Protein AF-A0A3Q9FDI9-F1 (afdb_monomer_lite)

Organism: NCBI:txid95486

Secondary structure (DSSP, 8-state):
-------PPPTTEEESSS--TT----HHHHHHHHHHH--TTSTTTT--EEEEEEESSSSEEEEEETTEEEEEEEEE----SSPPSSSPSEEEEEE-HHHHHHHHHHHHHHHHHHHHHHHTTSSPPBPTTS-B---------------

Structure (mmCIF, N/CA/C/O backbone):
data_AF-A0A3Q9FDI9-F1
#
_entry.id   AF-A0A3Q9FDI9-F1
#
loop_
_atom_site.group_PDB
_atom_site.id
_atom_site.type_symbol
_atom_site.label_atom_id
_atom_site.label_alt_id
_atom_site.label_comp_id
_atom_site.label_asym_id
_atom_site.label_entity_id
_atom_site.label_seq_id
_atom_site.pdbx_PDB_ins_code
_atom_site.Cartn_x
_atom_site.Cartn_y
_atom_site.Cartn_z
_atom_site.occupancy
_atom_site.B_iso_or_equiv
_atom_site.auth_seq_id
_atom_site.auth_comp_id
_atom_site.auth_asym_id
_atom_site.auth_atom_id
_atom_site.pdbx_PDB_model_num
ATOM 1 N N . MET A 1 1 ? 13.815 8.664 23.189 1.00 34.62 1 MET A N 1
ATOM 2 C CA . MET A 1 1 ? 14.500 7.826 22.187 1.00 34.62 1 MET A CA 1
ATOM 3 C C . MET A 1 1 ? 13.500 7.576 21.071 1.00 34.62 1 MET A C 1
ATOM 5 O O . MET A 1 1 ? 12.711 6.663 21.208 1.00 34.62 1 MET A O 1
ATOM 9 N N . ASN A 1 2 ? 13.468 8.424 20.041 1.00 37.31 2 ASN A N 1
ATOM 10 C CA . ASN A 1 2 ? 12.658 8.198 18.839 1.00 37.31 2 ASN A CA 1
ATOM 11 C C . ASN A 1 2 ? 13.622 8.238 17.660 1.00 37.31 2 ASN A C 1
ATOM 13 O O . ASN A 1 2 ? 13.868 9.296 17.091 1.00 37.31 2 ASN A O 1
ATOM 17 N N . GLN A 1 3 ? 14.251 7.103 17.369 1.00 37.47 3 GLN A N 1
ATOM 18 C CA . GLN A 1 3 ? 14.860 6.913 16.062 1.00 37.47 3 GLN A CA 1
ATOM 19 C C . GLN A 1 3 ? 13.738 6.415 15.159 1.00 37.47 3 GLN A C 1
ATOM 21 O O . GLN A 1 3 ? 13.490 5.221 15.059 1.00 37.47 3 GLN A O 1
ATOM 26 N N . GLN A 1 4 ? 13.000 7.358 14.579 1.00 44.16 4 GLN A N 1
ATOM 27 C CA . GLN A 1 4 ? 12.247 7.093 13.363 1.00 44.16 4 GLN A CA 1
ATOM 28 C C . GLN A 1 4 ? 13.310 6.884 12.291 1.00 44.16 4 GLN A C 1
ATOM 30 O O . GLN A 1 4 ? 13.897 7.839 11.787 1.00 44.16 4 GLN A O 1
ATOM 35 N N . SER A 1 5 ? 13.681 5.625 12.072 1.00 42.88 5 SER A N 1
ATOM 36 C CA . SER A 1 5 ? 14.568 5.247 10.986 1.00 42.88 5 SER A CA 1
ATOM 37 C C . SER A 1 5 ? 13.912 5.714 9.692 1.00 42.88 5 SER A C 1
ATOM 39 O O . SER A 1 5 ? 12.923 5.126 9.268 1.00 42.88 5 SER A O 1
ATOM 41 N N . SER A 1 6 ? 14.438 6.780 9.083 1.00 47.44 6 SER A N 1
ATOM 42 C CA . SER A 1 6 ? 14.125 7.143 7.703 1.00 47.44 6 SER A CA 1
ATOM 43 C C . SER A 1 6 ? 14.742 6.071 6.803 1.00 47.44 6 SER A C 1
ATOM 45 O O . SER A 1 6 ? 15.828 6.237 6.244 1.00 47.44 6 SER A O 1
ATOM 47 N N . LEU A 1 7 ? 14.123 4.898 6.766 1.00 57.44 7 LEU A N 1
ATOM 48 C CA . LEU A 1 7 ? 14.415 3.915 5.743 1.00 57.44 7 LEU A CA 1
ATOM 49 C C . LEU A 1 7 ? 13.714 4.437 4.498 1.00 57.44 7 LEU A C 1
ATOM 51 O O . LEU A 1 7 ? 12.489 4.473 4.445 1.00 57.44 7 LEU A O 1
ATOM 55 N N . ALA A 1 8 ? 14.522 4.969 3.581 1.00 75.69 8 ALA A N 1
ATOM 56 C CA . ALA A 1 8 ? 14.042 5.595 2.365 1.00 75.69 8 ALA A CA 1
ATOM 57 C C . ALA A 1 8 ? 13.209 4.577 1.584 1.00 75.69 8 ALA A C 1
ATOM 59 O O . ALA A 1 8 ? 13.672 3.464 1.318 1.00 75.69 8 ALA A O 1
ATOM 60 N N . LEU A 1 9 ? 11.971 4.955 1.275 1.00 86.88 9 LEU A N 1
ATOM 61 C CA . LEU A 1 9 ? 11.169 4.226 0.306 1.00 86.88 9 LEU A CA 1
ATOM 62 C C . LEU A 1 9 ? 11.855 4.307 -1.070 1.00 86.88 9 LEU A C 1
ATOM 64 O O . LEU A 1 9 ? 12.655 5.222 -1.290 1.00 86.88 9 LEU A O 1
ATOM 68 N N . PRO A 1 10 ? 11.584 3.355 -1.977 1.00 88.88 10 PRO A N 1
ATOM 69 C CA . PRO A 1 10 ? 12.046 3.449 -3.358 1.00 88.88 10 PRO A CA 1
ATOM 70 C C . PRO A 1 10 ? 11.616 4.769 -4.027 1.00 88.88 10 PRO A C 1
ATOM 72 O O . PRO A 1 10 ? 10.609 5.358 -3.642 1.00 88.88 10 PRO A O 1
ATOM 75 N N . ASP A 1 11 ? 12.363 5.224 -5.037 1.00 86.94 11 ASP A N 1
ATOM 76 C CA . ASP A 1 11 ? 12.122 6.518 -5.707 1.00 86.94 11 ASP A CA 1
ATOM 77 C C . ASP A 1 11 ? 10.732 6.620 -6.369 1.00 86.94 11 ASP A C 1
ATOM 79 O O . ASP A 1 11 ? 10.218 7.717 -6.579 1.00 86.94 11 ASP A O 1
ATOM 83 N N . ASP A 1 12 ? 10.120 5.486 -6.712 1.00 88.00 12 ASP A N 1
ATOM 84 C CA . ASP A 1 12 ? 8.778 5.381 -7.286 1.00 88.00 12 ASP A CA 1
ATOM 85 C C . ASP A 1 12 ? 7.660 5.343 -6.229 1.00 88.00 12 ASP A C 1
ATOM 87 O O . ASP A 1 12 ? 6.490 5.199 -6.588 1.00 88.00 12 ASP A O 1
ATOM 91 N N . TRP A 1 13 ? 7.987 5.530 -4.947 1.00 91.38 13 TRP A N 1
ATOM 92 C CA . TRP A 1 13 ? 7.038 5.612 -3.837 1.00 91.38 13 TRP A CA 1
ATOM 93 C C . TRP A 1 13 ? 6.999 7.011 -3.220 1.00 91.38 13 TRP A C 1
ATOM 95 O O . TRP A 1 13 ? 8.018 7.596 -2.860 1.00 91.38 13 TRP A O 1
ATOM 105 N N . CYS A 1 14 ? 5.790 7.530 -3.023 1.00 91.12 14 CYS A N 1
ATOM 106 C CA . CYS A 1 14 ? 5.546 8.819 -2.390 1.00 91.12 14 CYS A CA 1
ATOM 107 C C . CYS A 1 14 ? 5.071 8.641 -0.941 1.00 91.12 14 CYS A C 1
ATOM 109 O O . CYS A 1 14 ? 4.032 8.027 -0.684 1.00 91.12 14 CYS A O 1
ATOM 111 N N . GLU A 1 15 ? 5.815 9.201 0.017 1.00 91.56 15 GLU A N 1
ATOM 112 C CA . GLU A 1 15 ? 5.468 9.171 1.441 1.00 91.56 15 GLU A CA 1
ATOM 113 C C . GLU A 1 15 ? 4.448 10.259 1.809 1.00 91.56 15 GLU A C 1
ATOM 115 O O . GLU A 1 15 ? 4.586 11.423 1.444 1.00 91.56 15 GLU A O 1
ATOM 120 N N . PHE A 1 16 ? 3.456 9.930 2.636 1.00 88.38 16 PHE A N 1
ATOM 121 C CA . PHE A 1 16 ? 2.453 10.902 3.083 1.00 88.38 16 PHE A CA 1
ATOM 122 C C . PHE A 1 16 ? 3.011 11.957 4.044 1.00 88.38 16 PHE A C 1
ATOM 124 O O . PHE A 1 16 ? 2.521 13.086 4.063 1.00 88.38 16 PHE A O 1
ATOM 131 N N . ALA A 1 17 ? 3.999 11.597 4.869 1.00 83.62 17 ALA A N 1
ATOM 132 C CA . ALA A 1 17 ? 4.626 12.521 5.814 1.00 83.62 17 ALA A CA 1
ATOM 133 C C . ALA A 1 17 ? 5.562 13.522 5.117 1.00 83.62 17 ALA A C 1
ATOM 135 O O . ALA A 1 17 ? 5.707 14.660 5.572 1.00 83.62 17 ALA A O 1
ATOM 136 N N . HIS A 1 18 ? 6.162 13.099 4.005 1.00 81.19 18 HIS A N 1
ATOM 137 C CA . HIS A 1 18 ? 7.112 13.867 3.212 1.00 81.19 18 HIS A CA 1
ATOM 138 C C . HIS A 1 18 ? 6.783 13.716 1.719 1.00 81.19 18 HIS A C 1
ATOM 140 O O . HIS A 1 18 ? 7.561 13.099 0.992 1.00 81.19 18 HIS A O 1
ATOM 146 N N . PRO A 1 19 ? 5.634 14.255 1.262 1.00 75.31 19 PRO A N 1
ATOM 147 C CA . PRO A 1 19 ? 5.212 14.106 -0.124 1.00 75.31 19 PRO A CA 1
ATOM 148 C C . PRO A 1 19 ? 6.263 14.685 -1.061 1.00 75.31 19 PRO A C 1
ATOM 150 O O . PRO A 1 19 ? 6.763 15.793 -0.827 1.00 75.31 19 PRO A O 1
ATOM 153 N N . ASP A 1 20 ? 6.564 13.966 -2.144 1.00 74.69 20 ASP A N 1
ATOM 154 C CA . ASP A 1 20 ? 7.323 14.564 -3.235 1.00 74.69 20 ASP A CA 1
ATOM 155 C C . ASP A 1 20 ? 6.525 15.765 -3.760 1.00 74.69 20 ASP A C 1
ATOM 157 O O . ASP A 1 20 ? 5.324 15.685 -4.006 1.00 74.69 20 ASP A O 1
ATOM 161 N N . SER A 1 21 ? 7.208 16.887 -3.965 1.00 70.88 21 SER A N 1
ATOM 162 C CA . SER A 1 21 ? 6.694 18.058 -4.678 1.00 70.88 21 SER A CA 1
ATOM 163 C C . SER A 1 21 ? 6.033 17.753 -6.032 1.00 70.88 21 SER A C 1
ATOM 165 O O . SER A 1 21 ? 5.250 18.566 -6.520 1.00 70.88 21 SER A O 1
ATOM 167 N N . LYS A 1 22 ? 6.376 16.619 -6.652 1.00 73.94 22 LYS A N 1
ATOM 168 C CA . LYS A 1 22 ? 5.810 16.129 -7.912 1.00 73.94 22 LYS A CA 1
ATOM 169 C C . LYS A 1 22 ? 4.587 15.232 -7.731 1.00 73.94 22 LYS A C 1
ATOM 171 O O . LYS A 1 22 ? 3.942 14.929 -8.728 1.00 73.94 22 LYS A O 1
ATOM 176 N N . CYS A 1 23 ? 4.283 14.802 -6.508 1.00 76.62 23 CYS A N 1
ATOM 177 C CA . CYS A 1 23 ? 3.075 14.048 -6.220 1.00 76.62 23 CYS A CA 1
ATOM 178 C C . CYS A 1 23 ? 1.862 14.979 -6.324 1.00 76.62 23 CYS A C 1
ATOM 180 O O . CYS A 1 23 ? 1.709 15.914 -5.538 1.00 76.62 23 CYS A O 1
ATOM 182 N N . ASP A 1 24 ? 1.007 14.732 -7.311 1.00 75.00 24 ASP A N 1
ATOM 183 C CA . ASP A 1 24 ? -0.255 15.442 -7.528 1.00 75.00 24 ASP A CA 1
ATOM 184 C C . ASP A 1 24 ? -1.464 14.706 -6.924 1.00 75.00 24 ASP A C 1
ATOM 186 O O . ASP A 1 24 ? -2.602 15.169 -7.039 1.00 75.00 24 ASP A O 1
ATOM 190 N N . CYS A 1 25 ? -1.229 13.573 -6.259 1.00 79.44 25 CYS A N 1
ATOM 191 C CA . CYS A 1 25 ? -2.276 12.729 -5.712 1.00 79.44 25 CYS A CA 1
ATOM 192 C C . CYS A 1 25 ? -2.852 13.296 -4.408 1.00 79.44 25 CYS A C 1
ATOM 194 O O . CYS A 1 25 ? -2.137 13.712 -3.495 1.00 79.44 25 CYS A O 1
ATOM 196 N N . ASP A 1 26 ? -4.179 13.249 -4.287 1.00 88.12 26 ASP A N 1
ATOM 197 C CA . ASP A 1 26 ? -4.860 13.559 -3.034 1.00 88.12 26 ASP A CA 1
ATOM 198 C C . ASP A 1 26 ? -4.738 12.373 -2.067 1.00 88.12 26 ASP A C 1
ATOM 200 O O . ASP A 1 26 ? -5.445 11.368 -2.162 1.00 88.12 26 ASP A O 1
ATOM 204 N N . HIS A 1 27 ? -3.835 12.508 -1.100 1.00 88.62 27 HIS A N 1
ATOM 205 C CA . HIS A 1 27 ? -3.591 11.518 -0.054 1.00 88.62 27 HIS A CA 1
ATOM 206 C C . HIS A 1 27 ? -4.848 11.175 0.765 1.00 88.62 27 HIS A C 1
ATOM 208 O O . HIS A 1 27 ? -5.012 10.034 1.202 1.00 88.62 27 HIS A O 1
ATOM 214 N N . ALA A 1 28 ? -5.767 12.130 0.956 1.00 90.38 28 ALA A N 1
ATOM 215 C CA . ALA A 1 28 ? -7.025 11.864 1.651 1.00 90.38 28 ALA A CA 1
ATOM 216 C C . ALA A 1 28 ? -7.959 10.993 0.801 1.00 90.38 28 ALA A C 1
ATOM 218 O O . ALA A 1 28 ? -8.652 10.130 1.338 1.00 90.38 28 ALA A O 1
ATOM 219 N N . ARG A 1 29 ? -7.940 11.180 -0.524 1.00 93.69 29 ARG A N 1
ATOM 220 C CA . ARG A 1 29 ? -8.698 10.351 -1.468 1.00 93.69 29 ARG A CA 1
ATOM 221 C C . ARG A 1 29 ? -8.191 8.909 -1.478 1.00 93.69 29 ARG A C 1
ATOM 223 O O . ARG A 1 29 ? -9.014 8.007 -1.481 1.00 93.69 29 ARG A O 1
ATOM 230 N N . ILE A 1 30 ? -6.875 8.692 -1.425 1.00 95.06 30 ILE A N 1
ATOM 231 C CA . ILE A 1 30 ? -6.287 7.341 -1.355 1.00 95.06 30 ILE A CA 1
ATOM 232 C C . ILE A 1 30 ? -6.732 6.613 -0.076 1.00 95.06 30 ILE A C 1
ATOM 234 O O . ILE A 1 30 ? -7.168 5.467 -0.130 1.00 95.06 30 ILE A O 1
ATOM 238 N N . GLN A 1 31 ? -6.664 7.284 1.080 1.00 95.81 31 GLN A N 1
ATOM 239 C CA . GLN A 1 31 ? -7.141 6.706 2.342 1.00 95.81 31 GLN A CA 1
ATOM 240 C C . GLN A 1 31 ? -8.642 6.378 2.280 1.00 95.81 31 GLN A C 1
ATOM 242 O O . GLN A 1 31 ? -9.052 5.310 2.730 1.00 95.81 31 GLN A O 1
ATOM 247 N N . ALA A 1 32 ? -9.454 7.279 1.719 1.00 94.69 32 ALA A N 1
ATOM 248 C CA . ALA A 1 32 ? -10.889 7.062 1.568 1.00 94.69 32 ALA A CA 1
ATOM 249 C C . ALA A 1 32 ? -11.205 5.889 0.628 1.00 94.69 32 ALA A C 1
ATOM 251 O O . ALA A 1 32 ? -12.135 5.137 0.902 1.00 94.69 32 ALA A O 1
ATOM 252 N N . GLU A 1 33 ? -10.427 5.715 -0.443 1.00 95.69 33 GLU A N 1
ATOM 253 C CA . GLU A 1 33 ? -10.577 4.585 -1.361 1.00 95.69 33 GLU A CA 1
ATOM 254 C C . GLU A 1 33 ? -10.355 3.259 -0.630 1.00 95.69 33 GLU A C 1
ATOM 256 O O . GLU A 1 33 ? -11.248 2.416 -0.620 1.00 95.69 33 GLU A O 1
ATOM 261 N N . LEU A 1 34 ? -9.233 3.118 0.089 1.00 95.25 34 LEU A N 1
ATOM 262 C CA . LEU A 1 34 ? -8.952 1.925 0.894 1.00 95.25 34 LEU A CA 1
ATOM 263 C C . LEU A 1 34 ? -10.110 1.601 1.850 1.00 95.25 34 LEU A C 1
ATOM 265 O O . LEU A 1 34 ? -10.503 0.449 1.982 1.00 95.25 34 LEU A O 1
ATOM 269 N N . GLU A 1 35 ? -10.670 2.601 2.530 1.00 93.75 35 GLU A N 1
ATOM 270 C CA . GLU A 1 35 ? -11.777 2.390 3.470 1.00 93.75 35 GLU A CA 1
ATOM 271 C C . GLU A 1 35 ? -13.077 1.949 2.787 1.00 93.75 35 GLU A C 1
ATOM 273 O O . GLU A 1 35 ? -13.839 1.170 3.365 1.00 93.75 35 GLU A O 1
ATOM 278 N N . VAL A 1 36 ? -13.339 2.446 1.577 1.00 94.19 36 VAL A N 1
ATOM 279 C CA . VAL A 1 36 ? -14.549 2.140 0.808 1.00 94.19 36 VAL A CA 1
ATOM 280 C C . VAL A 1 36 ? -14.475 0.757 0.167 1.00 94.19 36 VAL A C 1
ATOM 282 O O . VAL A 1 36 ? -15.484 0.051 0.164 1.00 94.19 36 VAL A O 1
ATOM 285 N N . GLU A 1 37 ? -13.313 0.360 -0.349 1.00 93.94 37 GLU A N 1
ATOM 286 C CA . GLU A 1 37 ? -13.148 -0.902 -1.079 1.00 93.94 37 GLU A CA 1
ATOM 287 C C . GLU A 1 37 ? -13.154 -2.138 -0.180 1.00 93.94 37 GLU A C 1
ATOM 289 O O . GLU A 1 37 ? -13.512 -3.228 -0.625 1.00 93.94 37 GLU A O 1
ATOM 294 N N . LEU A 1 38 ? -12.803 -1.991 1.098 1.00 92.69 38 LEU A N 1
ATOM 295 C CA . LEU A 1 38 ? -12.790 -3.100 2.048 1.00 92.69 38 LEU A CA 1
ATOM 296 C C . LEU A 1 38 ? -14.212 -3.634 2.289 1.00 92.69 38 LEU A C 1
ATOM 298 O O . LEU A 1 38 ? -14.974 -3.117 3.108 1.00 92.69 38 LEU A O 1
ATOM 302 N N . HIS A 1 39 ? -14.560 -4.724 1.610 1.00 91.94 39 HIS A N 1
ATOM 303 C CA . HIS A 1 39 ? -15.812 -5.445 1.829 1.00 91.94 39 HIS A CA 1
ATOM 304 C C . HIS A 1 39 ? -15.812 -6.208 3.164 1.00 91.94 39 HIS A C 1
ATOM 306 O O . HIS A 1 39 ? -14.752 -6.648 3.599 1.00 91.94 39 HIS A O 1
ATOM 312 N N . PRO A 1 40 ? -16.979 -6.441 3.805 1.00 91.25 40 PRO A N 1
ATOM 313 C CA . PRO A 1 40 ? -17.100 -7.204 5.053 1.00 91.25 40 PRO A CA 1
ATOM 314 C C . PRO A 1 40 ? -16.362 -8.545 5.146 1.00 91.25 40 PRO A C 1
ATOM 316 O O . PRO A 1 40 ? -15.959 -8.946 6.236 1.00 91.25 40 PRO A O 1
ATOM 319 N N . ASP A 1 41 ? -16.181 -9.225 4.016 1.00 90.12 41 ASP A N 1
ATOM 320 C CA . ASP A 1 41 ? -15.485 -10.517 3.936 1.00 90.12 41 ASP A CA 1
ATOM 321 C C . ASP A 1 41 ? -13.960 -10.381 3.758 1.00 90.12 41 ASP A C 1
ATOM 323 O O . ASP A 1 41 ? -13.234 -11.376 3.802 1.00 90.12 41 ASP A O 1
ATOM 327 N N . HIS A 1 42 ? -13.456 -9.161 3.562 1.00 91.94 42 HIS A N 1
ATOM 328 C CA . HIS A 1 42 ? -12.040 -8.895 3.371 1.00 91.94 42 HIS A CA 1
ATOM 329 C C . HIS A 1 42 ? -11.261 -9.065 4.696 1.00 91.94 42 HIS A C 1
ATOM 331 O O . HIS A 1 42 ? -11.720 -8.590 5.739 1.00 91.94 42 HIS A O 1
ATOM 337 N N . PRO A 1 43 ? -10.045 -9.656 4.707 1.00 92.25 43 PRO A N 1
ATOM 338 C CA . PRO A 1 43 ? -9.262 -9.864 5.936 1.00 92.25 43 PRO A CA 1
ATOM 339 C C . PRO A 1 43 ? -8.967 -8.591 6.746 1.00 92.25 43 PRO A C 1
ATOM 341 O O . PRO A 1 43 ? -8.778 -8.645 7.965 1.00 92.25 43 PRO A O 1
ATOM 344 N N . PHE A 1 44 ? -8.925 -7.446 6.067 1.00 93.38 44 PHE A N 1
ATOM 345 C CA . PHE A 1 44 ? -8.716 -6.129 6.669 1.00 93.38 44 PHE A CA 1
ATOM 346 C C . PHE A 1 44 ? -10.003 -5.350 6.956 1.00 93.38 44 PHE A C 1
ATOM 348 O O . PHE A 1 44 ? -9.930 -4.223 7.444 1.00 93.38 44 PHE A O 1
ATOM 355 N N . TYR A 1 45 ? -11.183 -5.933 6.736 1.00 91.81 45 TYR A N 1
ATOM 356 C CA . TYR A 1 45 ? -12.431 -5.270 7.087 1.00 91.81 45 TYR A CA 1
ATOM 357 C C . TYR A 1 45 ? -12.500 -4.931 8.581 1.00 91.81 45 TYR A C 1
ATOM 359 O O . TYR A 1 45 ? -12.244 -5.769 9.448 1.00 91.81 45 TYR A O 1
ATOM 367 N N . GLY A 1 46 ? -12.832 -3.674 8.887 1.00 89.62 46 GLY A N 1
ATOM 368 C CA . GLY A 1 46 ? -12.920 -3.163 10.258 1.00 89.62 46 GLY A CA 1
ATOM 369 C C . GLY A 1 46 ? -11.577 -3.016 10.987 1.00 89.62 46 GLY A C 1
ATOM 370 O O . GLY A 1 46 ? -11.566 -2.647 12.163 1.00 89.62 46 GLY A O 1
ATOM 371 N N . ARG A 1 47 ? -10.443 -3.285 10.327 1.00 92.25 47 ARG A N 1
ATOM 372 C CA . ARG A 1 47 ? -9.104 -3.022 10.870 1.00 92.25 47 ARG A CA 1
ATOM 373 C C . ARG A 1 47 ? -8.745 -1.547 10.684 1.00 92.25 47 ARG A C 1
ATOM 375 O O . ARG A 1 47 ? -9.142 -0.916 9.711 1.00 92.25 47 ARG A O 1
ATOM 382 N N . LYS A 1 48 ? -7.959 -0.991 11.609 1.00 92.50 48 LYS A N 1
ATOM 383 C CA . LYS A 1 48 ? -7.518 0.412 11.556 1.00 92.50 48 LYS A CA 1
ATOM 384 C C . LYS A 1 48 ? -6.227 0.567 10.757 1.00 92.50 48 LYS A C 1
ATOM 386 O O . LYS A 1 48 ? -5.156 0.784 11.337 1.00 92.50 48 LYS A O 1
ATOM 391 N N . LEU A 1 49 ? -6.332 0.445 9.440 1.00 94.94 49 LEU A N 1
ATOM 392 C CA . LEU A 1 49 ? -5.220 0.715 8.537 1.00 94.94 49 LEU A CA 1
ATOM 393 C C . LEU A 1 49 ? -5.101 2.215 8.283 1.00 94.94 49 LEU A C 1
ATOM 395 O O . LEU A 1 49 ? -6.097 2.918 8.119 1.00 94.94 49 LEU A O 1
ATOM 399 N N . LYS A 1 50 ? -3.861 2.691 8.231 1.00 95.56 50 LYS A N 1
ATOM 400 C CA . LYS A 1 50 ? -3.533 4.043 7.791 1.00 95.56 50 LYS A CA 1
ATOM 401 C C . LYS A 1 50 ? -2.525 3.963 6.659 1.00 95.56 50 LYS A C 1
ATOM 403 O O . LYS A 1 50 ? -1.446 3.403 6.858 1.00 95.56 50 LYS A O 1
ATOM 408 N N . VAL A 1 51 ? -2.851 4.565 5.523 1.00 96.00 51 VAL A N 1
ATOM 409 C CA . VAL A 1 51 ? -1.924 4.719 4.402 1.00 96.00 51 VAL A CA 1
ATOM 410 C C . VAL A 1 51 ? -0.808 5.681 4.807 1.00 96.00 51 VAL A C 1
ATOM 412 O O . VAL A 1 51 ? -1.054 6.765 5.346 1.00 96.00 51 VAL A O 1
ATOM 415 N N . ILE A 1 52 ? 0.434 5.251 4.597 1.00 95.12 52 ILE A N 1
ATOM 416 C CA . ILE A 1 52 ? 1.644 6.029 4.897 1.00 95.12 52 ILE A CA 1
ATOM 417 C C . ILE A 1 52 ? 2.462 6.347 3.648 1.00 95.12 52 ILE A C 1
ATOM 419 O O . ILE A 1 52 ? 3.245 7.294 3.678 1.00 95.12 52 ILE A O 1
ATOM 423 N N . ALA A 1 53 ? 2.266 5.603 2.561 1.00 95.19 53 ALA A N 1
ATOM 424 C CA . ALA A 1 53 ? 2.846 5.892 1.259 1.00 95.19 53 ALA A CA 1
ATOM 425 C C . ALA A 1 53 ? 2.033 5.232 0.143 1.00 95.19 53 ALA A C 1
ATOM 427 O O . ALA A 1 53 ? 1.285 4.287 0.402 1.00 95.19 53 ALA A O 1
ATOM 428 N N . HIS A 1 54 ? 2.217 5.699 -1.087 1.00 94.88 54 HIS A N 1
ATOM 429 C CA . HIS A 1 54 ? 1.660 5.068 -2.281 1.00 94.88 54 HIS A CA 1
ATOM 430 C C . HIS A 1 54 ? 2.709 4.958 -3.386 1.00 94.88 54 HIS A C 1
ATOM 432 O O . HIS A 1 54 ? 3.613 5.795 -3.472 1.00 94.88 54 HIS A O 1
ATOM 438 N N . ALA A 1 55 ? 2.582 3.943 -4.232 1.00 92.38 55 ALA A N 1
ATOM 439 C CA . ALA A 1 55 ? 3.346 3.855 -5.463 1.00 92.38 55 ALA A CA 1
ATOM 440 C C . ALA A 1 55 ? 2.858 4.917 -6.463 1.00 92.38 55 ALA A C 1
ATOM 442 O O . ALA A 1 55 ? 1.678 5.262 -6.528 1.00 92.38 55 ALA A O 1
ATOM 443 N N . THR A 1 56 ? 3.781 5.475 -7.240 1.00 88.94 56 THR A N 1
ATOM 444 C CA . THR A 1 56 ? 3.488 6.503 -8.256 1.00 88.94 56 THR A CA 1
ATOM 445 C C . THR A 1 56 ? 3.157 5.909 -9.627 1.00 88.94 56 THR A C 1
ATOM 447 O O . THR A 1 56 ? 2.601 6.605 -10.474 1.00 88.94 56 THR A O 1
ATOM 450 N N . GLY A 1 57 ? 3.494 4.634 -9.856 1.00 84.75 57 GLY A N 1
ATOM 451 C CA . GLY A 1 57 ? 3.266 3.929 -11.123 1.00 84.75 57 GLY A CA 1
ATOM 452 C C . GLY A 1 57 ? 2.218 2.814 -11.070 1.00 84.75 57 GLY A C 1
ATOM 453 O O . GLY A 1 57 ? 1.853 2.293 -12.123 1.00 84.75 57 GLY A O 1
ATOM 454 N N . THR A 1 58 ? 1.748 2.445 -9.879 1.00 87.56 58 THR A N 1
ATOM 455 C CA . THR A 1 58 ? 0.764 1.381 -9.636 1.00 87.56 58 THR A CA 1
ATOM 456 C C . THR A 1 58 ? -0.224 1.816 -8.559 1.00 87.56 58 THR A C 1
ATOM 458 O O . THR A 1 58 ? 0.005 2.798 -7.855 1.00 87.56 58 THR A O 1
ATOM 461 N N . ASP A 1 59 ? -1.308 1.062 -8.408 1.00 93.38 59 ASP A N 1
ATOM 462 C CA . ASP A 1 59 ? -2.360 1.325 -7.420 1.00 93.38 59 ASP A CA 1
ATOM 463 C C . ASP A 1 59 ? -2.023 0.771 -6.019 1.00 93.38 59 ASP A C 1
ATOM 465 O O . ASP A 1 59 ? -2.904 0.543 -5.189 1.00 93.38 59 ASP A O 1
ATOM 469 N N . ASP A 1 60 ? -0.732 0.562 -5.742 1.00 95.56 60 ASP A N 1
ATOM 470 C CA . ASP A 1 60 ? -0.252 -0.008 -4.487 1.00 95.56 60 ASP A CA 1
ATOM 471 C C . ASP A 1 60 ? -0.116 1.057 -3.397 1.00 95.56 60 ASP A C 1
ATOM 473 O O . ASP A 1 60 ? 0.440 2.142 -3.596 1.00 95.56 60 ASP A O 1
ATOM 477 N N . VAL A 1 61 ? -0.554 0.709 -2.190 1.00 96.69 61 VAL A N 1
ATOM 478 C CA . VAL A 1 61 ? -0.410 1.531 -0.990 1.00 96.69 61 VAL A CA 1
ATOM 479 C C . VAL A 1 61 ? 0.289 0.765 0.121 1.00 96.69 61 VAL A C 1
ATOM 481 O O . VAL A 1 61 ? 0.058 -0.424 0.333 1.00 96.69 61 VAL A O 1
ATOM 484 N N . LEU A 1 62 ? 1.134 1.466 0.872 1.00 97.25 62 LEU A N 1
ATOM 485 C CA . LEU A 1 62 ? 1.777 0.960 2.076 1.00 97.25 62 LEU A CA 1
ATOM 486 C C . LEU A 1 62 ? 1.002 1.471 3.286 1.00 97.25 62 LEU A C 1
ATOM 488 O O . LEU A 1 62 ? 0.848 2.679 3.485 1.00 97.25 62 LEU A O 1
ATOM 492 N N . CYS A 1 63 ? 0.561 0.541 4.121 1.00 96.88 63 CYS A N 1
ATOM 493 C CA . CYS A 1 63 ? -0.265 0.797 5.288 1.00 96.88 63 CYS A CA 1
ATOM 494 C C . CYS A 1 63 ? 0.461 0.418 6.579 1.00 96.88 63 CYS A C 1
ATOM 496 O O . CYS A 1 63 ? 1.174 -0.583 6.634 1.00 96.88 63 CYS A O 1
ATOM 498 N N . THR A 1 64 ? 0.211 1.174 7.647 1.00 96.00 64 THR A N 1
ATOM 499 C CA . THR A 1 64 ? 0.501 0.765 9.030 1.00 96.00 64 THR A CA 1
ATOM 500 C C . THR A 1 64 ? -0.790 0.378 9.751 1.00 96.00 64 THR A C 1
ATOM 502 O O . THR A 1 64 ? -1.866 0.902 9.441 1.00 96.00 64 THR A O 1
ATOM 505 N N . HIS A 1 65 ? -0.693 -0.526 10.726 1.00 95.38 65 HIS A N 1
ATOM 506 C CA . HIS A 1 65 ? -1.823 -0.957 11.550 1.00 95.38 65 HIS A CA 1
ATOM 507 C C . HIS A 1 65 ? -1.835 -0.185 12.866 1.00 95.38 65 HIS A C 1
ATOM 509 O O . HIS A 1 65 ? -0.951 -0.340 13.704 1.00 95.38 65 HIS A O 1
ATOM 515 N N . SER A 1 66 ? -2.869 0.627 13.089 1.00 89.69 66 SER A N 1
ATOM 516 C CA . SER A 1 66 ? -2.937 1.502 14.273 1.00 89.69 66 SER A CA 1
ATOM 517 C C . SER A 1 66 ? -2.987 0.730 15.597 1.00 89.69 66 SER A C 1
ATOM 519 O O . SER A 1 66 ? -2.582 1.258 16.630 1.00 89.69 66 SER A O 1
ATOM 521 N N . ASP A 1 67 ? -3.495 -0.504 15.571 1.00 90.19 67 ASP A N 1
ATOM 522 C CA . ASP A 1 67 ? -3.582 -1.376 16.746 1.00 90.19 67 ASP A CA 1
ATOM 523 C C . ASP A 1 67 ? -2.342 -2.296 16.891 1.00 90.19 67 ASP A C 1
ATOM 525 O O . ASP A 1 67 ? -2.142 -2.891 17.948 1.00 90.19 67 ASP A O 1
ATOM 529 N N . GLU A 1 68 ? -1.489 -2.392 15.862 1.00 90.50 68 GLU A N 1
ATOM 530 C CA . GLU A 1 68 ? -0.315 -3.276 15.791 1.00 90.50 68 GLU A CA 1
ATOM 531 C C . GLU A 1 68 ? 0.878 -2.498 15.202 1.00 90.50 68 GLU A C 1
ATOM 533 O O . GLU A 1 68 ? 1.183 -2.591 14.017 1.00 90.50 68 GLU A O 1
ATOM 538 N N . SER A 1 69 ? 1.564 -1.707 16.036 1.00 85.00 69 SER A N 1
ATOM 539 C CA . SER A 1 69 ? 2.526 -0.677 15.595 1.00 85.00 69 SER A CA 1
ATOM 540 C C . SER A 1 69 ? 3.750 -1.175 14.815 1.00 85.00 69 SER A C 1
ATOM 542 O O . SER A 1 69 ? 4.448 -0.365 14.215 1.00 85.00 69 SER A O 1
ATOM 544 N N . GLU A 1 70 ? 4.043 -2.474 14.852 1.00 91.38 70 GLU A N 1
ATOM 545 C CA . GLU A 1 70 ? 5.158 -3.092 14.117 1.00 91.38 70 GLU A CA 1
ATOM 546 C C . GLU A 1 70 ? 4.701 -3.817 12.844 1.00 91.38 70 GLU A C 1
ATOM 548 O O . GLU A 1 70 ? 5.523 -4.418 12.152 1.00 91.38 70 GLU A O 1
ATOM 553 N N . ARG A 1 71 ? 3.402 -3.761 12.529 1.00 95.38 71 ARG A N 1
ATOM 554 C CA . ARG A 1 71 ? 2.808 -4.418 11.371 1.00 95.38 71 ARG A CA 1
ATOM 555 C C . ARG A 1 71 ? 2.543 -3.427 10.247 1.00 95.38 71 ARG A C 1
ATOM 557 O O . ARG A 1 71 ? 2.020 -2.326 10.449 1.00 95.38 71 ARG A O 1
ATOM 564 N N . TYR A 1 72 ? 2.866 -3.879 9.049 1.00 96.81 72 TYR A N 1
ATOM 565 C CA . TYR A 1 72 ? 2.750 -3.159 7.798 1.00 96.81 72 TYR A CA 1
ATOM 566 C C . TYR A 1 72 ? 2.126 -4.068 6.750 1.00 96.81 72 TYR A C 1
ATOM 568 O O . TYR A 1 72 ? 2.338 -5.282 6.765 1.00 96.81 72 TYR A O 1
ATOM 576 N N . SER A 1 73 ? 1.396 -3.472 5.816 1.00 97.69 73 SER A N 1
ATOM 577 C CA . SER A 1 73 ? 0.857 -4.203 4.672 1.00 97.69 73 SER A CA 1
ATOM 578 C C . SER A 1 73 ? 0.992 -3.392 3.399 1.00 97.69 73 SER A C 1
ATOM 580 O O . SER A 1 73 ? 0.886 -2.168 3.441 1.00 97.69 73 SER A O 1
ATOM 582 N N . ILE A 1 74 ? 1.202 -4.083 2.284 1.00 97.19 74 ILE A N 1
ATOM 583 C CA . ILE A 1 74 ? 1.108 -3.511 0.943 1.00 97.19 74 ILE A CA 1
ATOM 584 C C . ILE A 1 74 ? -0.191 -4.020 0.341 1.00 97.19 74 ILE A C 1
ATOM 586 O O . ILE A 1 74 ? -0.447 -5.227 0.351 1.00 97.19 74 ILE A O 1
ATOM 590 N N . VAL A 1 75 ? -1.028 -3.087 -0.096 1.00 96.81 75 VAL A N 1
ATOM 591 C CA . VAL A 1 75 ? -2.377 -3.354 -0.590 1.00 96.81 75 VAL A CA 1
ATOM 592 C C . VAL A 1 75 ? -2.518 -2.748 -1.979 1.00 96.81 75 VAL A C 1
ATOM 594 O O . VAL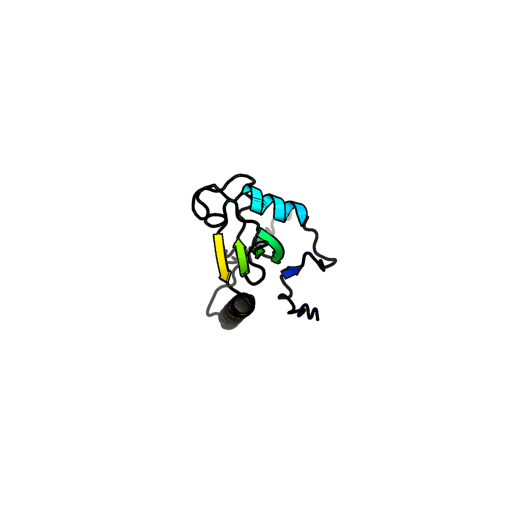 A 1 75 ? -2.186 -1.581 -2.154 1.00 96.81 75 VAL A O 1
ATOM 597 N N . HIS A 1 76 ? -3.025 -3.519 -2.934 1.00 96.06 76 HIS A N 1
ATOM 598 C CA . HIS A 1 76 ? -3.320 -3.057 -4.287 1.00 96.06 76 HIS A CA 1
ATOM 599 C C . HIS A 1 76 ? -4.787 -2.627 -4.374 1.00 96.06 76 HIS A C 1
ATOM 601 O O . HIS A 1 76 ? -5.689 -3.466 -4.261 1.00 96.06 76 HIS A O 1
ATOM 607 N N . LEU A 1 77 ? -5.022 -1.325 -4.531 1.00 95.31 77 LEU A N 1
ATOM 608 C CA . LEU A 1 77 ? -6.361 -0.748 -4.666 1.00 95.31 77 LEU A CA 1
ATOM 609 C C . LEU A 1 77 ? -6.940 -1.009 -6.060 1.00 95.31 77 LEU A C 1
ATOM 611 O O . LEU A 1 77 ? -6.203 -1.224 -7.018 1.00 95.31 77 LEU A O 1
ATOM 615 N N . THR A 1 78 ? -8.266 -0.969 -6.188 1.00 93.38 78 THR A N 1
ATOM 616 C CA . THR A 1 78 ? -8.942 -1.163 -7.488 1.00 93.38 78 THR A CA 1
ATOM 617 C C . THR A 1 78 ? -9.528 0.121 -8.082 1.00 93.38 78 THR A C 1
ATOM 619 O O . THR A 1 78 ? -9.848 0.169 -9.271 1.00 93.38 78 THR A O 1
ATOM 622 N N . TRP A 1 79 ? -9.647 1.165 -7.263 1.00 92.75 79 TRP A N 1
ATOM 623 C CA . TRP A 1 79 ? -10.352 2.416 -7.521 1.00 92.75 79 TRP A CA 1
ATOM 624 C C . TRP A 1 79 ? -11.833 2.257 -7.893 1.00 92.75 79 TRP A C 1
ATOM 626 O O . TRP A 1 79 ? -12.380 3.045 -8.676 1.00 92.75 79 TRP A O 1
ATOM 636 N N . GLY A 1 80 ? -12.489 1.232 -7.348 1.00 89.06 80 GLY A N 1
ATOM 637 C CA . GLY A 1 80 ? -13.888 0.915 -7.627 1.00 89.06 80 GLY A CA 1
ATOM 638 C C . GLY A 1 80 ? -14.878 1.899 -6.997 1.00 89.06 80 GLY A C 1
ATOM 639 O O . GLY A 1 80 ? -16.019 2.018 -7.455 1.00 89.06 80 GLY A O 1
ATOM 640 N N . GLY A 1 81 ? -14.473 2.625 -5.949 1.00 89.50 81 GLY A N 1
ATOM 641 C CA . GLY A 1 81 ? -15.329 3.554 -5.213 1.00 89.50 81 GLY A CA 1
ATOM 642 C C . GLY A 1 81 ? -16.517 2.874 -4.521 1.00 89.50 81 GLY A C 1
ATOM 643 O O . GLY A 1 81 ? -17.505 3.532 -4.177 1.00 89.50 81 GLY A O 1
ATOM 644 N N . CYS A 1 82 ? -16.454 1.554 -4.340 1.00 88.69 82 CYS A N 1
ATOM 645 C CA . CYS A 1 82 ? -17.446 0.747 -3.643 1.00 88.69 82 CYS A CA 1
ATOM 646 C C . CYS A 1 82 ? -16.779 -0.478 -2.999 1.00 88.69 82 CYS A C 1
ATOM 648 O O . CYS A 1 82 ? -15.670 -0.824 -3.391 1.00 88.69 82 CYS A O 1
ATOM 650 N N . PRO A 1 83 ? -17.436 -1.145 -2.034 1.00 87.69 83 PRO A N 1
ATOM 651 C CA . PRO A 1 83 ? -16.896 -2.368 -1.453 1.00 87.69 83 PRO A CA 1
ATOM 652 C C . PRO A 1 83 ? -16.688 -3.451 -2.515 1.00 87.69 83 PRO A C 1
ATOM 654 O O . PRO A 1 83 ? -17.648 -3.883 -3.159 1.00 87.69 83 PRO A O 1
ATOM 657 N N . GLU A 1 84 ? -15.451 -3.915 -2.652 1.00 85.19 84 GLU A N 1
ATOM 658 C CA . GLU A 1 84 ? -15.056 -4.902 -3.650 1.00 85.19 84 GLU A CA 1
ATOM 659 C C . GLU A 1 84 ? -15.333 -6.327 -3.168 1.00 85.19 84 GLU A C 1
ATOM 661 O O . GLU A 1 84 ? -14.991 -6.721 -2.055 1.00 85.19 84 GLU A O 1
ATOM 666 N N . LEU A 1 85 ? -15.963 -7.152 -4.003 1.00 81.19 85 LEU A N 1
ATOM 667 C CA . LEU A 1 85 ? -16.281 -8.524 -3.608 1.00 81.19 85 LEU A CA 1
ATOM 668 C C . LEU A 1 85 ? -15.032 -9.417 -3.619 1.00 81.19 85 LEU A C 1
ATOM 670 O O . LEU A 1 85 ? -14.233 -9.405 -4.553 1.00 81.19 85 LEU A O 1
ATOM 674 N N . GLY A 1 86 ? -14.927 -10.294 -2.619 1.00 77.94 86 GLY A N 1
ATOM 67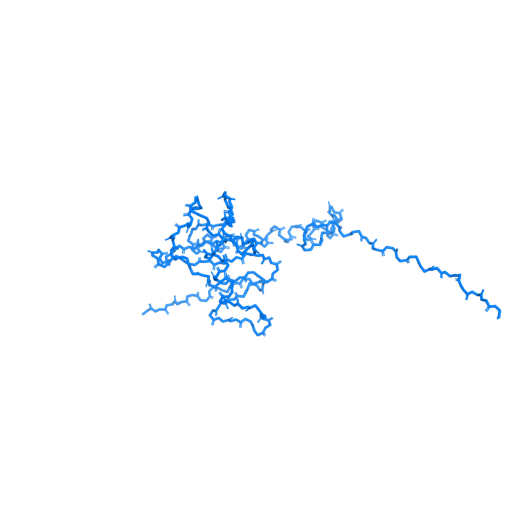5 C CA . GLY A 1 86 ? -13.882 -11.314 -2.552 1.00 77.94 86 GLY A CA 1
ATOM 676 C C . GLY A 1 86 ? -12.618 -10.831 -1.845 1.00 77.94 86 GLY A C 1
ATOM 677 O O . GLY A 1 86 ? -12.677 -10.385 -0.704 1.00 77.94 86 GLY A O 1
ATOM 678 N N . THR A 1 87 ? -11.463 -11.014 -2.487 1.00 80.12 87 THR A N 1
ATOM 679 C CA . THR A 1 87 ? -10.142 -10.720 -1.905 1.00 80.12 87 THR A CA 1
ATOM 680 C C . THR A 1 87 ? -9.589 -9.363 -2.328 1.00 80.12 87 THR A C 1
ATOM 682 O O . THR A 1 87 ? -8.396 -9.139 -2.158 1.00 80.12 87 THR A O 1
ATOM 685 N N . CYS A 1 88 ? -10.416 -8.509 -2.932 1.00 87.31 88 CYS A N 1
ATOM 686 C CA . CYS A 1 88 ? -10.030 -7.162 -3.325 1.00 87.31 88 CYS A CA 1
ATOM 687 C C . CYS A 1 88 ? -10.416 -6.155 -2.225 1.00 87.31 88 CYS A C 1
ATOM 689 O O . CYS A 1 88 ? -11.438 -6.362 -1.560 1.00 87.31 88 CYS A O 1
ATOM 691 N N . PRO A 1 89 ? -9.621 -5.091 -2.022 1.00 92.81 89 PRO A N 1
ATOM 692 C CA . PRO A 1 89 ? -8.300 -4.844 -2.626 1.00 92.81 89 PRO A CA 1
ATOM 693 C C . PRO A 1 89 ? -7.269 -5.915 -2.217 1.00 92.81 89 PRO A C 1
ATOM 695 O O . PRO A 1 89 ? -7.363 -6.455 -1.120 1.00 92.81 89 PRO A O 1
ATOM 698 N N . THR A 1 90 ? -6.321 -6.297 -3.084 1.00 94.69 90 THR A N 1
ATOM 699 C CA . THR A 1 90 ? -5.446 -7.451 -2.779 1.00 94.69 90 THR A CA 1
ATOM 700 C C . THR A 1 90 ? -4.369 -7.101 -1.765 1.00 94.69 90 THR A C 1
ATOM 702 O O . THR A 1 90 ? -3.871 -5.982 -1.723 1.00 94.69 90 THR A O 1
ATOM 705 N N . ILE A 1 91 ? -3.996 -8.076 -0.934 1.00 96.19 91 ILE A N 1
ATOM 706 C CA . ILE A 1 91 ? -2.904 -7.944 0.034 1.00 96.19 91 ILE A CA 1
ATOM 707 C C . ILE A 1 91 ? -1.659 -8.596 -0.569 1.00 96.19 91 ILE A C 1
ATOM 709 O O . ILE A 1 91 ? -1.536 -9.822 -0.560 1.00 96.19 91 ILE A O 1
ATOM 713 N N . ASP A 1 92 ? -0.735 -7.778 -1.057 1.00 94.69 92 ASP A N 1
ATOM 714 C CA . ASP A 1 92 ? 0.501 -8.243 -1.697 1.00 94.69 92 ASP A CA 1
ATOM 715 C C . ASP A 1 92 ? 1.580 -8.589 -0.664 1.00 94.69 92 ASP A C 1
ATOM 717 O O . ASP A 1 92 ? 2.409 -9.482 -0.866 1.00 94.69 92 ASP A O 1
ATOM 721 N N . PHE A 1 93 ? 1.546 -7.912 0.485 1.00 97.00 93 PHE A N 1
ATOM 722 C CA . PHE A 1 93 ? 2.421 -8.185 1.617 1.00 97.00 93 PHE A CA 1
ATOM 723 C C . PHE A 1 93 ? 1.732 -7.844 2.943 1.00 97.00 93 PHE A C 1
ATOM 725 O O . PHE A 1 93 ? 1.007 -6.857 3.040 1.00 97.00 93 PHE A O 1
ATOM 732 N N . ASP A 1 94 ? 2.005 -8.628 3.988 1.00 97.12 94 ASP A N 1
ATOM 733 C CA . ASP A 1 94 ? 1.593 -8.355 5.367 1.00 97.12 94 ASP A CA 1
ATOM 734 C C . ASP A 1 94 ? 2.639 -8.911 6.346 1.00 97.12 94 ASP A C 1
ATOM 736 O O . ASP A 1 94 ? 2.952 -10.104 6.326 1.00 97.12 94 ASP A O 1
ATOM 740 N N . GLY A 1 95 ? 3.216 -8.051 7.186 1.00 96.38 95 GLY A N 1
ATOM 741 C CA . GLY A 1 95 ? 4.303 -8.437 8.085 1.00 96.38 95 GLY A CA 1
ATOM 742 C C . GLY A 1 95 ? 4.990 -7.254 8.758 1.00 96.38 95 GLY A C 1
ATOM 743 O O . GLY A 1 95 ? 4.391 -6.203 8.957 1.00 96.38 95 GLY A O 1
ATOM 744 N N . ASP A 1 96 ? 6.253 -7.430 9.138 1.00 95.94 96 ASP A N 1
ATOM 745 C CA . ASP A 1 96 ? 7.057 -6.382 9.768 1.00 95.94 96 ASP A CA 1
ATOM 746 C C . ASP A 1 96 ? 7.801 -5.512 8.742 1.00 95.94 96 ASP A C 1
ATOM 748 O O . ASP A 1 96 ? 7.848 -5.803 7.542 1.00 95.94 96 ASP A O 1
ATOM 752 N N . TRP A 1 97 ? 8.437 -4.442 9.222 1.00 94.00 97 TRP A N 1
ATOM 753 C CA . TRP A 1 97 ? 9.220 -3.550 8.364 1.00 94.00 97 TRP A CA 1
ATOM 754 C C . TRP A 1 97 ? 10.395 -4.257 7.665 1.00 94.00 97 TRP A C 1
ATOM 756 O O . TRP A 1 97 ? 10.731 -3.941 6.526 1.00 94.00 97 TRP A O 1
ATOM 766 N N . SER A 1 98 ? 11.013 -5.258 8.306 1.00 93.94 98 SER A N 1
ATOM 767 C CA . SER A 1 98 ? 12.063 -6.057 7.658 1.00 93.94 98 SER A CA 1
ATOM 768 C C . SER A 1 98 ? 11.516 -6.822 6.449 1.00 93.94 98 SER A C 1
ATOM 770 O O . SER A 1 98 ? 12.189 -6.941 5.424 1.00 93.94 98 SER A O 1
ATOM 772 N N . GLY A 1 99 ? 10.291 -7.331 6.549 1.00 95.06 99 GLY A N 1
ATOM 773 C CA . GLY A 1 99 ? 9.549 -7.909 5.443 1.00 95.06 99 GLY A CA 1
ATOM 774 C C . GLY A 1 99 ? 9.235 -6.895 4.345 1.00 95.06 99 GLY A C 1
ATOM 775 O O . GLY A 1 99 ? 9.474 -7.223 3.188 1.00 95.06 99 GLY A O 1
ATOM 776 N N . VAL A 1 100 ? 8.838 -5.664 4.685 1.00 94.25 100 VAL A N 1
ATOM 777 C CA . VAL A 1 100 ? 8.646 -4.577 3.701 1.00 94.25 100 VAL A CA 1
ATOM 778 C C . VAL A 1 100 ? 9.934 -4.311 2.914 1.00 94.25 100 VAL A C 1
ATOM 780 O O . VAL A 1 100 ? 9.921 -4.302 1.686 1.00 94.25 100 VAL A O 1
ATOM 783 N N . CYS A 1 101 ? 11.082 -4.181 3.589 1.00 93.06 101 CYS A N 1
ATOM 784 C CA . CYS A 1 101 ? 12.362 -3.991 2.898 1.00 93.06 101 CYS A CA 1
ATOM 785 C C . CYS A 1 101 ? 12.710 -5.168 1.974 1.00 93.06 101 CYS A C 1
ATOM 787 O O . CYS A 1 101 ? 13.236 -4.961 0.882 1.00 93.06 101 CYS A O 1
ATOM 789 N N . ARG A 1 102 ? 12.416 -6.406 2.394 1.00 94.19 102 ARG A N 1
ATOM 790 C CA . ARG A 1 102 ? 12.613 -7.596 1.550 1.00 94.19 102 ARG A CA 1
ATOM 791 C C . ARG A 1 102 ? 11.670 -7.616 0.354 1.00 94.19 102 ARG A C 1
ATOM 793 O O . ARG A 1 102 ? 12.104 -8.020 -0.718 1.00 94.19 102 ARG A O 1
ATOM 800 N N . TYR A 1 103 ? 10.424 -7.186 0.533 1.00 93.38 103 TYR A N 1
ATOM 801 C CA . TYR A 1 103 ? 9.460 -7.050 -0.552 1.00 93.38 103 TYR A CA 1
ATOM 802 C C . TYR A 1 103 ? 9.992 -6.086 -1.615 1.00 93.38 103 TYR A C 1
ATOM 804 O O . TYR A 1 103 ? 10.142 -6.483 -2.766 1.00 93.38 103 TYR A O 1
ATOM 812 N N . PHE A 1 104 ? 10.394 -4.873 -1.224 1.00 92.50 104 PHE A N 1
ATOM 813 C CA . PHE A 1 104 ? 10.960 -3.905 -2.168 1.00 92.50 104 PHE A CA 1
ATOM 814 C C . PHE A 1 104 ? 12.240 -4.407 -2.839 1.00 92.50 104 PHE A C 1
ATOM 816 O O . PHE A 1 104 ? 12.383 -4.259 -4.049 1.00 92.50 104 PHE A O 1
ATOM 823 N N . GLY A 1 105 ? 13.138 -5.055 -2.090 1.00 90.44 105 GLY A N 1
ATOM 824 C CA . GLY A 1 105 ? 14.342 -5.662 -2.666 1.00 90.44 105 GLY A CA 1
ATOM 825 C C . GLY A 1 105 ? 14.022 -6.736 -3.709 1.00 90.44 105 GLY A C 1
ATOM 826 O O . GLY A 1 105 ? 14.607 -6.739 -4.785 1.00 90.44 105 GLY A O 1
ATOM 827 N N . TYR A 1 106 ? 13.044 -7.603 -3.431 1.00 90.69 106 TYR A N 1
ATOM 828 C CA . TYR A 1 106 ? 12.600 -8.620 -4.384 1.00 90.69 106 TYR A CA 1
ATOM 829 C C . TYR A 1 106 ? 12.006 -8.004 -5.657 1.00 90.69 106 TYR A C 1
ATOM 831 O O . TYR A 1 106 ? 12.322 -8.458 -6.755 1.00 90.69 106 TYR A O 1
ATOM 839 N N . ILE A 1 107 ? 11.166 -6.972 -5.526 1.00 88.75 107 ILE A N 1
ATOM 840 C CA . ILE A 1 107 ? 10.593 -6.277 -6.685 1.00 88.75 107 ILE A CA 1
ATOM 841 C C . ILE A 1 107 ? 11.698 -5.627 -7.526 1.00 88.75 107 ILE A C 1
ATOM 843 O O . ILE A 1 107 ? 11.709 -5.819 -8.740 1.00 88.75 107 ILE A O 1
ATOM 847 N N . ALA A 1 108 ? 12.660 -4.945 -6.900 1.00 87.88 108 ALA A N 1
ATOM 848 C CA . ALA A 1 108 ? 13.800 -4.353 -7.600 1.00 87.88 108 ALA A CA 1
ATOM 849 C C . ALA A 1 108 ? 14.613 -5.407 -8.374 1.00 87.88 108 ALA A C 1
ATOM 851 O O . ALA A 1 108 ? 14.837 -5.245 -9.572 1.00 87.88 108 ALA A O 1
ATOM 852 N N . ASP A 1 109 ? 14.955 -6.533 -7.738 1.00 89.69 109 ASP A N 1
ATOM 853 C CA . ASP A 1 109 ? 15.683 -7.635 -8.384 1.00 89.69 109 ASP A CA 1
ATOM 854 C C . ASP A 1 109 ? 14.917 -8.210 -9.592 1.00 89.69 109 ASP A C 1
ATOM 856 O O . ASP A 1 109 ? 15.505 -8.566 -10.620 1.00 89.69 109 ASP A O 1
ATOM 860 N N . VAL A 1 110 ? 13.587 -8.324 -9.482 1.00 88.00 110 VAL A N 1
ATOM 861 C CA . VAL A 1 110 ? 12.732 -8.795 -10.579 1.00 88.00 110 VAL A CA 1
ATOM 862 C C . VAL A 1 110 ? 12.725 -7.797 -11.735 1.00 88.00 110 VAL A C 1
ATOM 864 O O . VAL A 1 110 ? 12.861 -8.224 -12.884 1.00 88.00 110 VAL A O 1
ATOM 867 N N . LEU A 1 111 ? 12.580 -6.501 -11.450 1.00 85.62 111 LEU A N 1
ATOM 868 C CA . LEU A 1 111 ? 12.573 -5.447 -12.466 1.00 85.62 111 LEU A CA 1
ATOM 869 C C . LEU A 1 111 ? 13.925 -5.348 -13.186 1.00 85.62 111 LEU A C 1
ATOM 871 O O . LEU A 1 111 ? 13.946 -5.310 -14.416 1.00 85.62 111 LEU A O 1
ATOM 875 N N . ASP A 1 112 ? 15.040 -5.421 -12.457 1.00 88.81 112 ASP A N 1
ATOM 876 C CA . ASP A 1 112 ? 16.389 -5.428 -13.035 1.00 88.81 112 ASP A CA 1
ATOM 877 C C . ASP A 1 112 ? 16.608 -6.637 -13.952 1.00 88.81 112 ASP A C 1
ATOM 879 O O . ASP A 1 112 ? 17.139 -6.508 -15.059 1.00 88.81 112 ASP A O 1
ATOM 883 N N . ARG A 1 113 ? 16.150 -7.826 -13.535 1.00 90.12 113 ARG A N 1
ATOM 884 C CA . ARG A 1 113 ? 1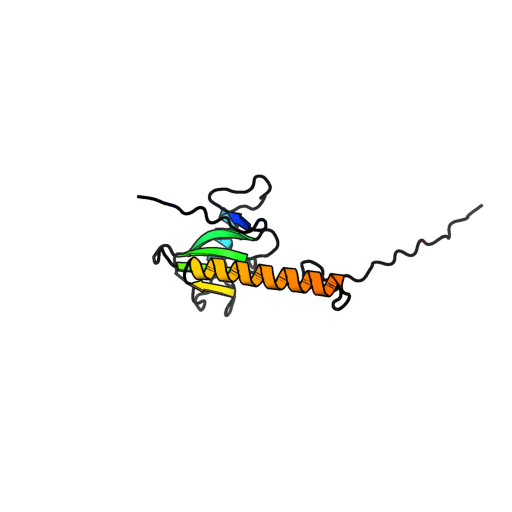6.225 -9.027 -14.379 1.00 90.12 113 ARG A CA 1
ATOM 885 C C . ARG A 1 113 ? 15.394 -8.875 -15.650 1.00 90.12 113 ARG A C 1
ATOM 887 O O . ARG A 1 113 ? 15.868 -9.248 -16.720 1.00 90.12 113 ARG A O 1
ATOM 894 N N . VAL A 1 114 ? 14.175 -8.345 -15.544 1.00 87.00 114 VAL A N 1
ATOM 895 C CA . VAL A 1 114 ? 13.305 -8.100 -16.706 1.00 87.00 114 VAL A CA 1
ATOM 896 C C . VAL A 1 114 ? 13.962 -7.113 -17.672 1.00 87.00 114 VAL A C 1
ATOM 898 O O . VAL A 1 114 ? 14.014 -7.388 -18.869 1.00 87.00 114 VAL A O 1
ATOM 901 N N . ALA A 1 115 ? 14.528 -6.018 -17.164 1.00 86.62 115 ALA A N 1
ATOM 902 C CA . ALA A 1 115 ? 15.233 -5.036 -17.982 1.00 86.62 115 ALA A CA 1
ATOM 903 C C . ALA A 1 115 ? 16.456 -5.641 -18.696 1.00 86.62 115 ALA A C 1
ATOM 905 O O . ALA A 1 115 ? 16.704 -5.349 -19.868 1.00 86.62 115 ALA A O 1
ATOM 906 N N . GLU A 1 116 ? 17.207 -6.522 -18.028 1.00 90.06 116 GLU A N 1
ATOM 907 C CA . GLU A 1 116 ? 18.334 -7.230 -18.642 1.00 90.06 116 GLU A CA 1
ATOM 908 C C . GLU A 1 116 ? 17.877 -8.227 -19.718 1.00 90.06 116 GLU A C 1
ATOM 910 O O . GLU A 1 116 ? 18.467 -8.281 -20.798 1.00 90.06 116 GLU A O 1
ATOM 915 N N . GLU A 1 117 ? 16.804 -8.983 -19.475 1.00 90.12 117 GLU A N 1
ATOM 916 C CA . GLU A 1 117 ? 16.206 -9.872 -20.479 1.00 90.12 117 GLU A CA 1
ATOM 917 C C . GLU A 1 117 ? 15.755 -9.095 -21.725 1.00 90.12 117 GLU A C 1
ATOM 919 O O . GLU A 1 117 ? 16.011 -9.535 -22.848 1.00 90.12 117 GLU A O 1
ATOM 924 N N . GLU A 1 118 ? 15.142 -7.923 -21.549 1.00 89.00 118 GLU A N 1
ATOM 925 C CA . GLU A 1 118 ? 14.760 -7.030 -22.648 1.00 89.00 118 GLU A CA 1
ATOM 926 C C . GLU A 1 118 ? 15.989 -6.484 -23.392 1.00 89.00 118 GLU A C 1
ATOM 928 O O . GLU A 1 118 ? 16.038 -6.525 -24.624 1.00 89.00 118 GLU A O 1
ATOM 933 N N . ARG A 1 119 ? 17.035 -6.057 -22.670 1.00 87.38 119 ARG A N 1
ATOM 934 C CA . ARG A 1 119 ? 18.304 -5.592 -23.262 1.00 87.38 119 ARG A CA 1
ATOM 935 C C . ARG A 1 119 ? 18.997 -6.681 -24.084 1.00 87.38 119 ARG A C 1
ATOM 937 O O . ARG A 1 119 ? 19.627 -6.382 -25.100 1.00 87.38 119 ARG A O 1
ATOM 944 N N . LEU A 1 120 ? 18.897 -7.935 -23.646 1.00 92.31 120 LEU A N 1
ATOM 945 C CA . LEU A 1 120 ? 19.434 -9.108 -24.338 1.00 92.31 120 LEU A CA 1
ATOM 946 C C . LEU A 1 120 ? 18.520 -9.621 -25.465 1.00 92.31 120 LEU A C 1
ATOM 948 O O . LEU A 1 120 ? 18.912 -10.538 -26.187 1.00 92.31 120 LEU A O 1
ATOM 952 N N . GLY A 1 121 ? 17.321 -9.053 -25.632 1.00 87.50 121 GLY A N 1
ATOM 953 C CA . GLY A 1 121 ? 16.335 -9.507 -26.614 1.00 87.50 121 GLY A CA 1
ATOM 954 C C . GLY A 1 121 ? 15.710 -10.866 -26.280 1.00 87.50 121 GLY A C 1
ATOM 955 O O . GLY A 1 121 ? 15.158 -11.522 -27.162 1.00 87.50 121 GLY A O 1
ATOM 956 N N . LEU A 1 122 ? 15.805 -11.306 -25.022 1.00 88.06 122 LEU A N 1
ATOM 957 C CA . LEU A 1 122 ? 15.161 -12.522 -24.513 1.00 88.06 122 LEU A CA 1
ATOM 958 C C . LEU A 1 122 ? 13.673 -12.296 -24.205 1.00 88.06 122 LEU A C 1
ATOM 960 O O . LEU A 1 122 ? 12.924 -13.261 -24.051 1.00 88.06 122 LEU A O 1
ATOM 964 N N . ARG A 1 123 ? 13.248 -11.029 -24.138 1.00 81.94 123 ARG A N 1
ATOM 965 C CA . ARG A 1 123 ? 11.884 -10.592 -23.837 1.00 81.94 123 ARG A CA 1
ATOM 966 C C . ARG A 1 123 ? 11.515 -9.355 -24.663 1.00 81.94 123 ARG A C 1
ATOM 968 O O . ARG A 1 123 ? 12.357 -8.490 -24.891 1.00 81.94 123 ARG A O 1
ATOM 975 N N . GLU A 1 124 ? 10.261 -9.272 -25.117 1.00 80.56 124 GLU A N 1
ATOM 976 C CA . GLU A 1 124 ? 9.723 -8.052 -25.739 1.00 80.56 124 GLU A CA 1
ATOM 977 C C . GLU A 1 124 ? 9.395 -6.992 -24.671 1.00 80.56 124 GLU A C 1
ATOM 979 O O . GLU A 1 124 ? 8.758 -7.347 -23.673 1.00 80.56 124 GLU A O 1
ATOM 984 N N . PRO A 1 125 ? 9.730 -5.705 -24.899 1.00 75.44 125 PRO A N 1
ATOM 985 C CA . PRO A 1 125 ? 9.366 -4.623 -23.992 1.00 75.44 125 PRO A CA 1
ATOM 986 C C . PRO A 1 125 ? 7.855 -4.520 -23.768 1.00 75.44 125 PRO A C 1
ATOM 988 O O . PRO A 1 125 ? 7.066 -4.396 -24.717 1.00 75.44 125 PRO A O 1
ATOM 991 N N . MET A 1 126 ? 7.448 -4.521 -22.502 1.00 70.62 126 MET A N 1
ATOM 992 C CA . MET A 1 126 ? 6.062 -4.261 -22.109 1.00 70.62 126 MET A CA 1
ATOM 993 C C . MET A 1 126 ? 5.859 -2.794 -21.739 1.00 70.62 126 MET A C 1
ATOM 995 O O . MET A 1 126 ? 6.745 -2.129 -21.214 1.00 70.62 126 MET A O 1
ATOM 999 N N . THR A 1 127 ? 4.665 -2.283 -22.020 1.00 65.56 127 THR A N 1
ATOM 1000 C CA . THR A 1 127 ? 4.199 -1.023 -21.438 1.00 65.56 127 THR A CA 1
ATOM 1001 C C . THR A 1 127 ? 4.000 -1.188 -19.930 1.00 65.56 127 THR A C 1
ATOM 1003 O O . THR A 1 127 ? 3.880 -2.308 -19.428 1.00 65.56 127 THR A O 1
ATOM 1006 N N . THR A 1 128 ? 3.893 -0.073 -19.209 1.00 54.31 128 THR A N 1
ATOM 1007 C CA . THR A 1 128 ? 3.611 -0.046 -17.762 1.00 54.31 128 THR A CA 1
ATOM 1008 C C . THR A 1 128 ? 2.332 -0.798 -17.376 1.00 54.31 128 THR A C 1
ATOM 1010 O O . THR A 1 128 ? 2.238 -1.309 -16.271 1.00 54.31 128 THR A O 1
ATOM 1013 N N . SER A 1 129 ? 1.378 -0.954 -18.299 1.00 54.66 129 SER A N 1
ATOM 1014 C CA . SER A 1 129 ? 0.154 -1.750 -18.107 1.00 54.66 129 SER A CA 1
ATOM 1015 C C . SER A 1 129 ? 0.312 -3.239 -18.467 1.00 54.66 129 SER A C 1
ATOM 1017 O O . SER A 1 129 ? -0.685 -3.938 -18.640 1.00 54.66 129 SER A O 1
ATOM 1019 N N . GLY A 1 130 ? 1.539 -3.730 -18.672 1.00 55.69 130 GLY A N 1
ATOM 1020 C CA . GLY A 1 130 ? 1.821 -5.132 -19.003 1.00 55.69 130 GLY A CA 1
ATOM 1021 C C . GLY A 1 130 ? 1.439 -5.550 -20.429 1.00 55.69 130 GLY A C 1
ATOM 1022 O O . GLY A 1 130 ? 1.374 -6.742 -20.728 1.00 55.69 130 GLY A O 1
ATOM 1023 N N . THR A 1 131 ? 1.176 -4.600 -21.332 1.00 54.09 131 THR A N 1
ATOM 1024 C CA . THR A 1 131 ? 0.854 -4.913 -22.736 1.00 54.09 131 THR A CA 1
ATOM 1025 C C . THR A 1 131 ? 2.105 -4.842 -23.609 1.00 54.09 131 THR A C 1
ATOM 1027 O O . THR A 1 131 ? 2.919 -3.938 -23.442 1.00 54.09 131 THR A O 1
ATOM 1030 N N . SER A 1 132 ? 2.280 -5.785 -24.545 1.00 53.12 132 SER A N 1
ATOM 1031 C CA . SER A 1 132 ? 3.403 -5.749 -25.501 1.00 53.12 132 SER A CA 1
ATOM 1032 C C . SER A 1 132 ? 3.362 -4.442 -26.300 1.00 53.12 132 SER A C 1
ATOM 1034 O O . SER A 1 132 ? 2.335 -4.093 -26.897 1.00 53.12 132 SER A O 1
ATOM 1036 N N . SER A 1 133 ? 4.479 -3.712 -26.302 1.00 55.84 133 SER A N 1
ATOM 1037 C CA . SER A 1 133 ? 4.622 -2.476 -27.069 1.00 55.84 133 SER A CA 1
ATOM 1038 C C . SER A 1 133 ? 4.776 -2.815 -28.550 1.00 55.84 133 SER A C 1
ATOM 1040 O O . SER A 1 133 ? 5.888 -2.922 -29.065 1.00 55.84 133 SER A O 1
ATOM 1042 N N . ARG A 1 134 ? 3.669 -2.990 -29.282 1.00 53.78 134 ARG A N 1
ATOM 1043 C CA . ARG A 1 134 ? 3.757 -3.065 -30.747 1.00 53.78 134 ARG A CA 1
ATOM 1044 C C . ARG A 1 134 ? 4.194 -1.700 -31.291 1.00 53.78 134 ARG A C 1
ATOM 1046 O O . ARG A 1 134 ? 3.550 -0.701 -30.965 1.00 53.78 134 ARG A O 1
ATOM 1053 N N . PRO A 1 135 ? 5.224 -1.619 -32.151 1.00 54.81 135 PRO A N 1
ATOM 1054 C CA . PRO A 1 135 ? 5.563 -0.364 -32.803 1.00 54.81 135 PRO A CA 1
ATOM 1055 C C . PRO A 1 135 ? 4.389 0.098 -33.676 1.00 54.81 135 PRO A C 1
ATOM 1057 O O . PRO A 1 135 ? 3.908 -0.641 -34.538 1.00 54.81 135 PRO A O 1
ATOM 1060 N N . ILE A 1 136 ? 3.921 1.329 -33.457 1.00 54.00 136 ILE A N 1
ATOM 1061 C CA . ILE A 1 136 ? 2.946 1.976 -34.339 1.00 54.00 136 ILE A CA 1
ATOM 1062 C C . ILE A 1 136 ? 3.669 2.305 -35.650 1.00 54.00 136 ILE A C 1
ATOM 1064 O O . ILE A 1 136 ? 4.481 3.227 -35.712 1.00 54.00 136 ILE A O 1
ATOM 1068 N N . VAL A 1 137 ? 3.384 1.552 -36.712 1.00 60.03 137 VAL A N 1
ATOM 1069 C CA . VAL A 1 137 ? 3.873 1.858 -38.062 1.00 60.03 137 VAL A CA 1
ATOM 1070 C C . VAL A 1 137 ? 2.974 2.937 -38.666 1.00 60.03 137 VAL A C 1
ATOM 1072 O O . VAL A 1 137 ? 1.853 2.663 -39.092 1.00 60.03 137 VAL A O 1
ATOM 1075 N N . ILE A 1 138 ? 3.454 4.182 -38.699 1.00 61.97 138 ILE A N 1
ATOM 1076 C CA . ILE A 1 138 ? 2.777 5.277 -39.403 1.00 61.97 138 ILE A CA 1
ATOM 1077 C C . ILE A 1 138 ? 3.148 5.189 -40.885 1.00 61.97 138 ILE A C 1
ATOM 1079 O O . ILE A 1 138 ? 4.237 5.597 -41.289 1.00 61.97 138 ILE A O 1
ATOM 1083 N N . HIS A 1 139 ? 2.237 4.685 -41.714 1.00 61.31 139 HIS A N 1
ATOM 1084 C CA . HIS A 1 139 ? 2.354 4.833 -43.162 1.00 61.31 139 HIS A CA 1
ATOM 1085 C C . HIS A 1 139 ? 2.008 6.280 -43.536 1.00 61.31 139 HIS A C 1
ATOM 1087 O O . HIS A 1 139 ? 0.849 6.689 -43.467 1.00 61.31 139 HIS A O 1
ATOM 1093 N N . ARG A 1 140 ? 3.014 7.079 -43.917 1.00 50.72 140 ARG A N 1
ATOM 1094 C CA . ARG A 1 140 ? 2.768 8.358 -44.594 1.00 50.72 140 ARG A CA 1
ATOM 1095 C C . ARG A 1 140 ? 2.144 8.055 -45.953 1.00 50.72 140 ARG A C 1
ATOM 1097 O O . ARG A 1 140 ? 2.777 7.421 -46.790 1.00 50.72 140 ARG A O 1
ATOM 1104 N N . ASN A 1 141 ? 0.906 8.491 -46.154 1.00 50.75 141 ASN A N 1
ATOM 1105 C CA . ASN A 1 141 ? 0.254 8.423 -47.454 1.00 50.75 141 ASN A CA 1
ATOM 1106 C C . ASN A 1 141 ? 0.820 9.562 -48.322 1.00 50.75 141 ASN A C 1
ATOM 1108 O O . ASN A 1 141 ? 0.428 10.715 -48.162 1.00 50.75 141 ASN A O 1
ATOM 1112 N N . GLU A 1 142 ? 1.770 9.254 -49.205 1.00 54.25 142 GLU A N 1
ATOM 1113 C CA . GLU A 1 142 ? 2.320 10.192 -50.200 1.00 54.25 142 GLU A CA 1
ATOM 1114 C C . GLU A 1 142 ? 1.402 10.305 -51.427 1.00 54.25 142 GL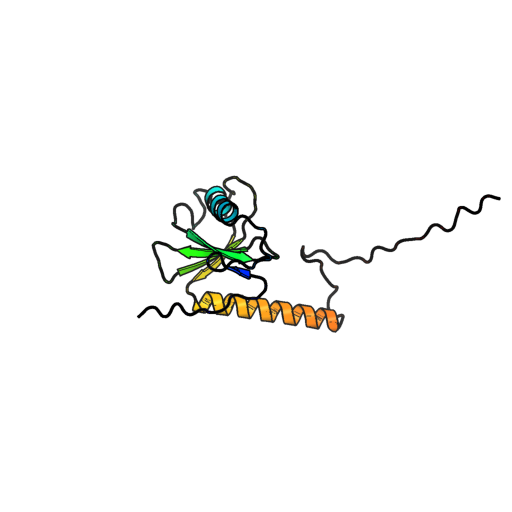U A C 1
ATOM 1116 O O . GLU A 1 142 ? 1.816 10.115 -52.565 1.00 54.25 142 GLU A O 1
ATOM 1121 N N . GLN A 1 143 ? 0.120 10.589 -51.206 1.00 54.38 143 GLN A N 1
ATOM 1122 C CA . GLN A 1 143 ? -0.798 10.938 -52.286 1.00 54.38 143 GLN A CA 1
ATOM 1123 C C . GLN A 1 143 ? -1.585 12.175 -51.889 1.00 54.38 143 GLN A C 1
ATOM 1125 O O . GLN A 1 143 ? -2.623 12.080 -51.245 1.00 54.38 143 GLN A O 1
ATOM 1130 N N . ASN A 1 144 ? -1.025 13.326 -52.250 1.00 47.81 144 ASN A N 1
ATOM 1131 C CA . ASN A 1 144 ? -1.752 14.511 -52.693 1.00 47.81 144 ASN A CA 1
ATOM 1132 C C . ASN A 1 144 ? -0.767 15.390 -53.481 1.00 47.81 144 ASN A C 1
ATOM 1134 O O . ASN A 1 144 ? -0.465 16.513 -53.088 1.00 47.81 144 ASN A O 1
ATOM 1138 N N . ASP A 1 145 ? -0.256 14.846 -54.587 1.00 51.00 145 ASP A N 1
ATOM 1139 C CA . ASP A 1 145 ? 0.041 15.677 -55.751 1.00 51.00 145 ASP A CA 1
ATOM 1140 C C . ASP A 1 145 ? -1.299 15.906 -56.457 1.00 51.00 145 ASP A C 1
ATOM 1142 O O . ASP A 1 145 ? -1.882 1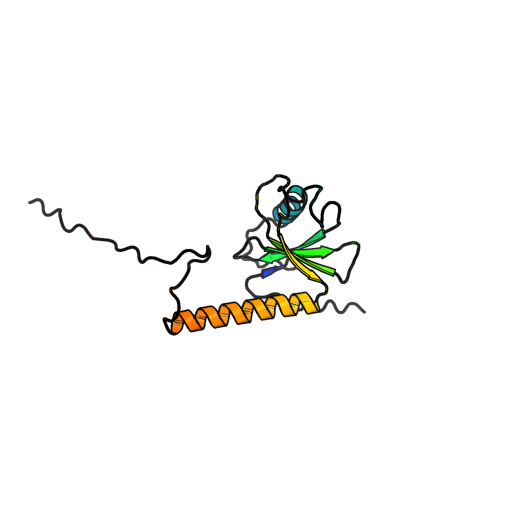4.981 -57.026 1.00 51.00 145 ASP A O 1
ATOM 1146 N N . VAL A 1 146 ? -1.813 17.129 -56.368 1.00 50.12 146 VAL A N 1
ATOM 1147 C CA . VAL A 1 146 ? -2.815 17.642 -57.303 1.00 50.12 146 VAL A CA 1
ATOM 1148 C C . VAL A 1 146 ? -2.270 18.967 -57.822 1.00 50.12 146 VAL A C 1
ATOM 1150 O O . VAL A 1 146 ? -1.894 19.826 -57.025 1.00 50.12 146 VAL A O 1
ATOM 1153 N N . GLU A 1 147 ? -2.180 19.017 -59.151 1.00 44.62 147 GLU A N 1
ATOM 1154 C CA . GLU A 1 147 ? -1.613 20.041 -60.045 1.00 44.62 147 GLU A CA 1
ATOM 1155 C C . GLU A 1 147 ? -1.827 21.511 -59.652 1.00 44.62 147 GLU A C 1
ATOM 1157 O O . GLU A 1 147 ? -2.939 21.877 -59.205 1.00 44.62 147 GLU A O 1
#

Radius of gyration: 20.5 Å; chains: 1; bounding box: 37×33×82 Å

Sequence (147 aa):
MNQQSSLALPDDWCEFAHPDSKCDCDHARIQAELEVELHPDHPFYGRKLKVIAHATGTDDVLCTHSDESERYSIVHLTWGGCPELGTCPTIDFDGDWSGVCRYFGYIADVLDRVAEEERLGLREPMTTSGTSSRPIVIHRNEQNDVE

Foldseek 3Di:
DDCPPCPDDPPQKAFPVHGDPPDPDDLVVLQLQVQFQADPVEPCHPWDWDFGMAGNLFQWTKTAGPVHRQKIWIWGGDSPSHHHPDHPSPTPDIDGVVRVVVVSVVVVVVVVVVVVCVVVVVDADADSVRHGPDDDDDDDDPDDPDD

pLDD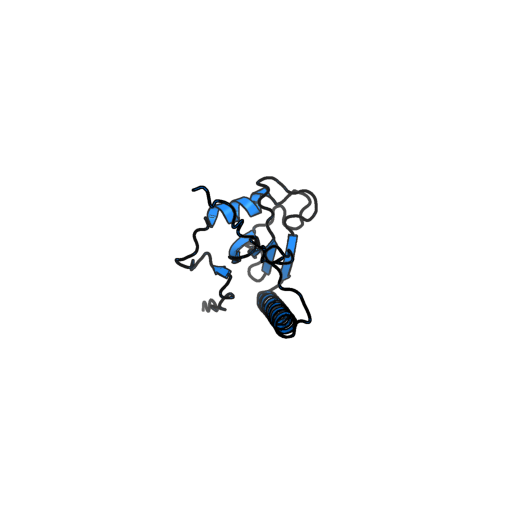T: mean 82.62, std 16.37, range [34.62, 97.69]